Protein AF-A0A6G2JFI6-F1 (afdb_monomer)

Foldseek 3Di:
DVQLVVLVVQLVVQCVQPPRHPPDPSNVVSVVSNVVSCCVPPPPVVVVVVVVVVVVVVCVVCVVVVD

Structure (mmCIF, N/CA/C/O backbone):
data_AF-A0A6G2JFI6-F1
#
_entry.id   AF-A0A6G2JFI6-F1
#
loop_
_atom_site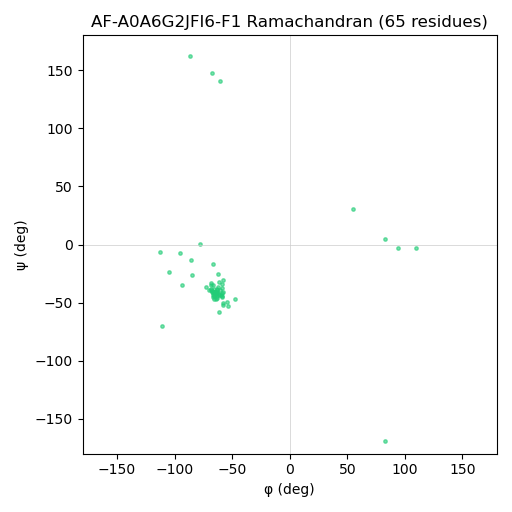.group_PDB
_atom_site.id
_atom_site.type_symbol
_atom_site.label_atom_id
_atom_site.label_alt_id
_atom_site.label_comp_id
_atom_sit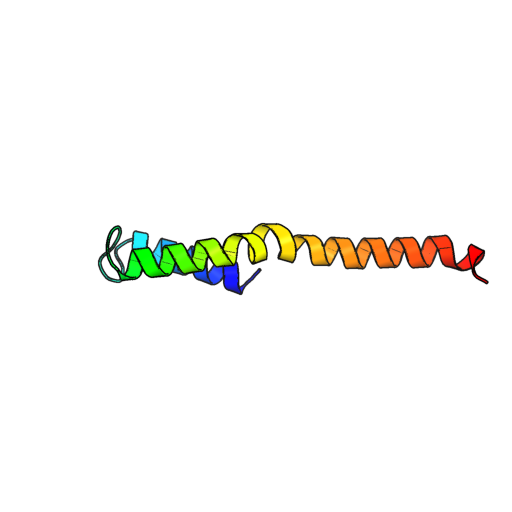e.label_asym_id
_atom_site.label_entity_id
_atom_site.label_seq_id
_atom_site.pdbx_PDB_ins_code
_atom_site.Cartn_x
_atom_site.Cartn_y
_atom_site.Cartn_z
_atom_site.occupancy
_atom_site.B_iso_or_equiv
_atom_site.auth_seq_id
_atom_site.auth_comp_id
_atom_site.auth_asym_id
_atom_site.auth_atom_id
_atom_site.pdbx_PDB_model_num
ATOM 1 N N . ALA A 1 1 ? -0.477 6.799 -2.836 1.00 76.88 1 ALA A N 1
ATOM 2 C CA . ALA A 1 1 ? 0.286 7.231 -1.645 1.00 76.88 1 ALA A CA 1
ATOM 3 C C . ALA A 1 1 ? -0.590 7.985 -0.643 1.00 76.88 1 ALA A C 1
ATOM 5 O O . ALA A 1 1 ? -0.951 7.383 0.357 1.00 76.88 1 ALA A O 1
ATOM 6 N N . ASN A 1 2 ? -1.004 9.231 -0.912 1.00 83.00 2 ASN A N 1
ATOM 7 C CA . ASN A 1 2 ? -1.701 10.065 0.087 1.00 83.00 2 ASN A CA 1
ATOM 8 C C . ASN A 1 2 ? -3.005 9.454 0.628 1.00 83.00 2 ASN A C 1
ATOM 10 O O . ASN A 1 2 ? -3.220 9.481 1.833 1.00 83.00 2 ASN A O 1
ATOM 14 N N . SER A 1 3 ? -3.834 8.843 -0.225 1.00 85.06 3 SER A N 1
ATOM 15 C CA . SER A 1 3 ? -5.082 8.201 0.220 1.00 85.06 3 SER A CA 1
ATOM 16 C C . SER A 1 3 ? -4.842 6.986 1.124 1.00 85.06 3 SER A C 1
ATOM 18 O O . SER A 1 3 ? -5.503 6.851 2.146 1.00 85.06 3 SER A O 1
ATOM 20 N N . GLY A 1 4 ? -3.848 6.144 0.808 1.00 86.38 4 GLY A N 1
ATOM 21 C CA . GLY A 1 4 ? -3.468 5.017 1.670 1.00 86.38 4 GLY A CA 1
ATOM 22 C C . GLY A 1 4 ? -2.882 5.479 3.007 1.00 86.38 4 GLY A C 1
ATOM 23 O O . GLY A 1 4 ? -3.208 4.925 4.046 1.00 86.38 4 GLY A O 1
ATOM 24 N N . GLY A 1 5 ? -2.084 6.553 3.004 1.00 87.44 5 GLY A N 1
ATOM 25 C CA . GLY A 1 5 ? -1.580 7.154 4.243 1.00 87.44 5 GLY A CA 1
ATOM 26 C C . GLY A 1 5 ? -2.685 7.786 5.098 1.00 87.44 5 GLY A C 1
ATOM 27 O O . GLY A 1 5 ? -2.636 7.717 6.322 1.00 87.44 5 GLY A O 1
ATOM 28 N N . ALA A 1 6 ? -3.706 8.372 4.468 1.00 91.12 6 ALA A N 1
ATOM 29 C CA . ALA A 1 6 ? -4.867 8.902 5.176 1.00 91.12 6 ALA A CA 1
ATOM 30 C C . ALA A 1 6 ? -5.684 7.788 5.851 1.00 91.12 6 ALA A C 1
ATOM 32 O O . ALA A 1 6 ? -6.096 7.966 6.995 1.00 91.12 6 ALA A O 1
ATOM 33 N N . TRP A 1 7 ? -5.872 6.639 5.191 1.00 89.50 7 TRP A N 1
ATOM 34 C CA . TRP A 1 7 ? -6.561 5.490 5.786 1.00 89.50 7 TRP A CA 1
ATOM 35 C C . TRP A 1 7 ? -5.779 4.844 6.940 1.00 89.50 7 TRP A C 1
ATOM 37 O O . TRP A 1 7 ? -6.383 4.594 7.983 1.00 89.50 7 TRP A O 1
ATOM 47 N N . ASP A 1 8 ? -4.454 4.689 6.832 1.00 90.56 8 ASP A N 1
ATOM 48 C CA . ASP A 1 8 ? -3.626 4.201 7.953 1.00 90.56 8 ASP A CA 1
AT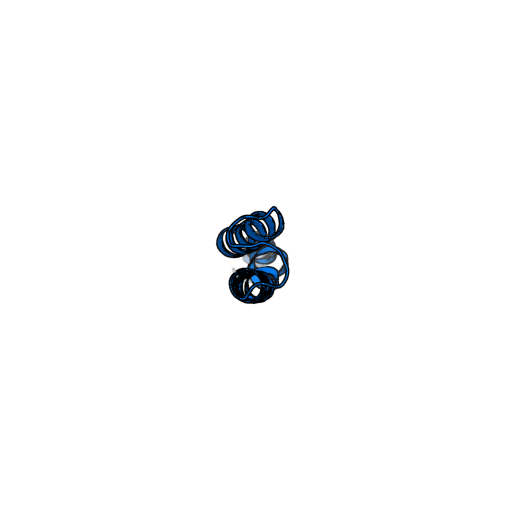OM 49 C C . ASP A 1 8 ? -3.693 5.152 9.160 1.00 90.56 8 ASP A C 1
ATOM 51 O O . ASP A 1 8 ? -3.863 4.729 10.307 1.00 90.56 8 ASP A O 1
ATOM 55 N N . ASN A 1 9 ? -3.631 6.464 8.912 1.00 92.44 9 ASN A N 1
ATOM 56 C CA . ASN A 1 9 ? -3.730 7.466 9.972 1.00 92.44 9 ASN A CA 1
ATOM 57 C C . ASN A 1 9 ? -5.128 7.515 10.600 1.00 92.44 9 ASN A C 1
ATOM 59 O O . ASN A 1 9 ? -5.240 7.660 11.816 1.00 92.44 9 ASN A O 1
ATOM 63 N N . ALA A 1 10 ? -6.191 7.356 9.808 1.00 91.44 10 ALA A N 1
ATOM 64 C CA . ALA A 1 10 ? -7.555 7.271 10.320 1.00 91.44 10 ALA A CA 1
ATOM 65 C C . ALA A 1 10 ? -7.746 6.030 11.208 1.00 91.44 10 ALA A C 1
ATOM 67 O O . ALA A 1 10 ? -8.307 6.139 12.300 1.00 91.44 10 ALA A O 1
ATOM 68 N N . LYS A 1 11 ? -7.207 4.873 10.800 1.00 92.50 11 LYS A N 1
ATOM 69 C CA . LYS A 1 11 ? -7.175 3.659 11.628 1.00 92.50 11 LYS A CA 1
ATOM 70 C C . LYS A 1 11 ? -6.439 3.921 12.942 1.00 92.50 11 LYS A C 1
ATOM 72 O O . LYS A 1 11 ? -7.012 3.699 14.002 1.00 92.50 11 LYS A O 1
ATOM 77 N N . LYS A 1 12 ? -5.219 4.469 12.899 1.00 92.62 12 LYS A N 1
ATOM 78 C CA . LYS A 1 12 ? -4.428 4.802 14.102 1.00 92.62 12 LYS A CA 1
ATOM 79 C C . LYS A 1 12 ? -5.139 5.788 15.033 1.00 92.62 12 LYS A C 1
ATOM 81 O O . LYS A 1 12 ? -5.056 5.644 16.249 1.00 92.62 12 LYS A O 1
ATOM 86 N N . TYR A 1 13 ? -5.856 6.763 14.479 1.00 92.62 13 TYR A N 1
ATOM 87 C CA . TYR A 1 13 ? -6.639 7.722 15.256 1.00 92.62 13 TYR A CA 1
ATOM 88 C C . TYR A 1 13 ? -7.783 7.044 16.023 1.0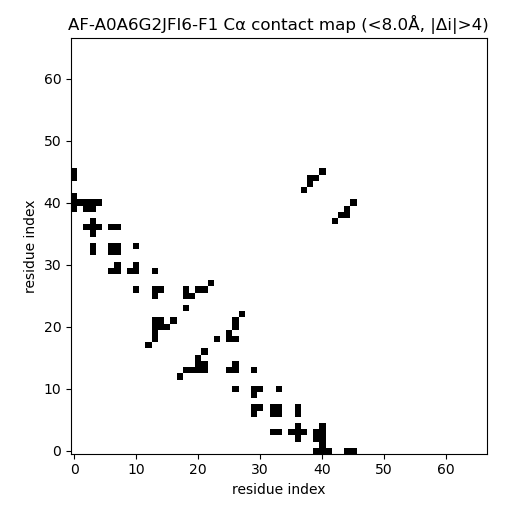0 92.62 13 TYR A C 1
ATOM 90 O O . TYR A 1 13 ? -7.975 7.309 17.210 1.00 92.62 13 TYR A O 1
ATOM 98 N N . ILE A 1 14 ? -8.491 6.111 15.381 1.00 91.81 14 ILE A N 1
ATOM 99 C CA . ILE A 1 14 ? -9.533 5.307 16.036 1.00 91.81 14 ILE A CA 1
ATOM 100 C C . ILE A 1 14 ? -8.910 4.364 17.071 1.00 91.81 14 ILE A C 1
ATOM 102 O O . ILE A 1 14 ? -9.410 4.244 18.184 1.00 91.81 14 ILE A O 1
ATOM 106 N N . GLU A 1 15 ? -7.763 3.756 16.769 1.00 91.00 15 GLU A N 1
ATOM 107 C CA . GLU A 1 15 ? -7.030 2.908 17.716 1.00 91.00 15 GLU A CA 1
ATOM 108 C C . GLU A 1 15 ? -6.544 3.651 18.968 1.00 91.00 15 GLU A C 1
ATOM 110 O O . GLU A 1 15 ? -6.397 3.024 20.017 1.00 91.00 15 GLU A O 1
ATOM 115 N N . ALA A 1 16 ? -6.341 4.968 18.878 1.00 92.94 16 ALA A N 1
ATOM 116 C CA . ALA A 1 16 ? -5.996 5.835 20.002 1.00 92.94 16 ALA A CA 1
ATOM 117 C C . ALA A 1 16 ? -7.197 6.190 20.907 1.00 92.94 16 ALA A C 1
ATOM 119 O O . ALA A 1 16 ? -7.027 6.905 21.893 1.00 92.94 16 ALA A O 1
ATOM 120 N N . GLY A 1 17 ? -8.400 5.692 20.599 1.00 84.69 17 GLY A N 1
ATOM 121 C CA . GLY A 1 17 ? -9.604 5.849 21.424 1.00 84.69 17 GLY A CA 1
ATOM 122 C C . GLY A 1 17 ? -10.664 6.781 20.837 1.00 84.69 17 GLY A C 1
ATOM 123 O O . GLY A 1 17 ? -11.752 6.897 21.404 1.00 84.69 17 GLY A O 1
ATOM 124 N N . ALA A 1 18 ? -10.402 7.417 19.692 1.00 86.19 18 ALA A N 1
ATOM 125 C CA . ALA A 1 18 ? -11.439 8.152 18.978 1.00 86.19 18 ALA A CA 1
ATOM 126 C C . ALA A 1 18 ? -12.494 7.184 18.414 1.00 86.19 18 ALA A C 1
ATOM 128 O O . ALA A 1 18 ? -12.187 6.052 18.050 1.00 86.19 18 ALA A O 1
ATOM 129 N N . HIS A 1 19 ? -13.752 7.623 18.344 1.00 86.56 19 HIS A N 1
ATOM 130 C CA . HIS A 1 19 ? -14.870 6.823 17.816 1.00 86.56 19 HIS A CA 1
ATOM 131 C C . HIS A 1 19 ? -15.059 5.444 18.483 1.00 86.56 19 HIS A C 1
ATOM 133 O O . HIS A 1 19 ? -15.544 4.507 17.856 1.00 86.56 19 HIS A O 1
ATOM 139 N N . GLY A 1 20 ? -14.712 5.332 19.769 1.00 84.69 20 GLY A N 1
ATOM 140 C CA . GLY A 1 20 ? -14.965 4.142 20.586 1.00 84.69 20 GLY A CA 1
ATOM 141 C C . GLY A 1 20 ? -13.814 3.135 20.641 1.00 84.69 20 GLY A C 1
ATOM 142 O O . GLY A 1 20 ? -13.895 2.182 21.409 1.00 84.69 20 GLY A O 1
ATOM 143 N N . GLY A 1 21 ? -12.715 3.364 19.917 1.00 87.38 21 GLY A N 1
ATOM 144 C CA . GLY A 1 21 ? -11.508 2.555 20.072 1.00 87.38 21 GLY A CA 1
ATOM 145 C C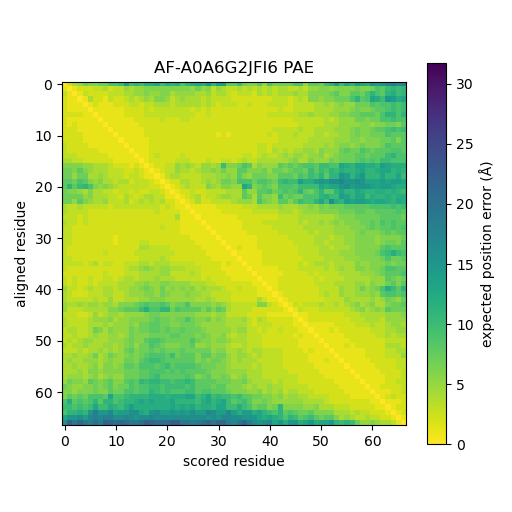 . GLY A 1 21 ? -11.518 1.234 19.301 1.00 87.38 21 GLY A C 1
ATOM 146 O O . GLY A 1 21 ? -12.361 0.979 18.436 1.00 87.38 21 GLY A O 1
ATOM 147 N N . LYS A 1 22 ? -10.535 0.382 19.617 1.00 88.12 22 LYS A N 1
ATOM 148 C CA . LYS A 1 22 ? -10.349 -0.938 18.993 1.00 88.12 22 LYS A CA 1
ATOM 149 C C . LYS A 1 22 ? -11.553 -1.852 19.220 1.00 88.12 22 LYS A C 1
ATOM 151 O O . LYS A 1 22 ? -12.094 -1.902 20.319 1.00 88.12 22 LYS A O 1
ATOM 156 N N . GLY A 1 23 ? -11.912 -2.623 18.193 1.00 88.62 23 GLY A N 1
ATOM 157 C CA . GLY A 1 23 ? -13.006 -3.600 18.259 1.00 88.62 23 GLY A CA 1
ATOM 158 C C . GLY A 1 23 ? -14.405 -3.020 18.038 1.00 88.62 23 GLY A C 1
ATOM 159 O O . GLY A 1 23 ? -15.383 -3.750 18.157 1.00 88.62 23 GLY A O 1
ATOM 160 N N . THR A 1 24 ? -14.510 -1.732 17.706 1.00 90.94 24 THR A N 1
ATOM 161 C CA . THR A 1 24 ? -15.764 -1.101 17.272 1.00 90.94 24 THR A CA 1
ATOM 162 C C . THR A 1 24 ? -15.983 -1.254 15.768 1.00 90.94 24 THR A C 1
ATOM 164 O O . THR A 1 24 ? -15.035 -1.459 15.008 1.00 90.94 24 THR A O 1
ATOM 167 N N . ASP A 1 25 ? -17.221 -1.061 15.312 1.00 92.62 25 ASP A N 1
ATOM 168 C CA . ASP A 1 25 ? -17.548 -1.055 13.878 1.00 92.62 25 ASP A CA 1
ATOM 169 C C . ASP A 1 25 ? -16.764 0.024 13.110 1.00 92.62 25 ASP A C 1
ATOM 171 O O . ASP A 1 25 ? -16.345 -0.189 11.971 1.00 92.62 25 ASP A O 1
ATOM 175 N N . ALA A 1 26 ? -16.492 1.165 13.756 1.00 90.56 26 ALA A N 1
ATOM 176 C CA . ALA A 1 26 ? -15.652 2.221 13.197 1.00 90.56 26 ALA A CA 1
ATOM 177 C C . ALA A 1 26 ? -14.201 1.752 12.991 1.00 90.56 26 ALA A C 1
ATOM 179 O O . ALA A 1 26 ? -13.599 2.040 11.954 1.00 90.56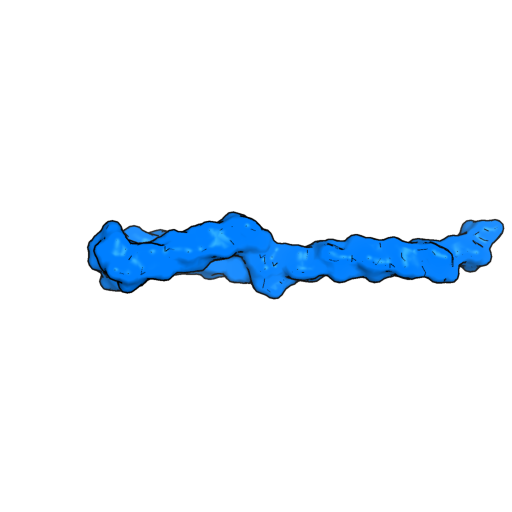 26 ALA A O 1
ATOM 180 N N . HIS A 1 27 ? -13.645 0.992 13.942 1.00 93.00 27 HIS A N 1
ATOM 181 C CA . HIS A 1 27 ? -12.312 0.395 13.809 1.00 93.00 27 HIS A CA 1
ATOM 182 C C . HIS A 1 27 ? -12.277 -0.650 12.694 1.00 93.00 27 HIS A C 1
ATOM 184 O O . HIS A 1 27 ? -11.378 -0.600 11.859 1.00 93.00 27 HIS A O 1
ATOM 190 N N . ALA A 1 28 ? -13.282 -1.527 12.612 1.00 93.31 28 ALA A N 1
ATOM 191 C CA . ALA A 1 28 ? -13.377 -2.520 11.544 1.00 93.31 28 ALA A CA 1
ATOM 192 C C . ALA A 1 28 ? -13.432 -1.865 10.151 1.00 93.31 28 ALA A C 1
ATOM 194 O O . ALA A 1 28 ? -12.699 -2.268 9.247 1.00 93.31 28 ALA A O 1
ATOM 195 N N . ALA A 1 29 ? -14.227 -0.803 9.985 1.00 92.62 29 ALA A N 1
ATOM 196 C CA . ALA A 1 29 ? -14.295 -0.053 8.732 1.00 92.62 29 ALA A CA 1
ATOM 197 C C . ALA A 1 29 ? -12.956 0.618 8.371 1.00 92.62 29 ALA A C 1
ATOM 199 O O . ALA A 1 29 ? -12.535 0.589 7.213 1.00 92.62 29 ALA A O 1
ATOM 200 N N . ALA A 1 30 ? -12.256 1.187 9.357 1.00 92.06 30 ALA A N 1
ATOM 201 C CA . ALA A 1 30 ? -10.953 1.809 9.139 1.00 92.06 30 ALA A CA 1
ATOM 202 C C . ALA A 1 30 ? -9.857 0.790 8.784 1.00 92.06 30 ALA A C 1
ATOM 204 O O . ALA A 1 30 ? -9.013 1.079 7.939 1.00 92.06 30 ALA A O 1
ATOM 205 N N . VAL A 1 31 ? -9.904 -0.417 9.359 1.00 93.19 31 VAL A N 1
ATOM 206 C CA . VAL A 1 31 ? -9.012 -1.532 8.994 1.00 93.19 31 VAL A CA 1
ATOM 207 C C . VAL A 1 31 ? -9.226 -1.954 7.540 1.00 93.19 31 VAL A C 1
ATOM 209 O O . VAL A 1 31 ? -8.251 -2.164 6.819 1.00 93.19 31 VAL A O 1
ATOM 212 N N . VAL A 1 32 ? -10.477 -2.027 7.069 1.00 94.25 32 VAL A N 1
ATOM 213 C CA . VAL A 1 32 ? -10.765 -2.330 5.654 1.00 94.25 32 VAL A CA 1
ATOM 214 C C . VAL A 1 32 ? -10.201 -1.240 4.737 1.00 94.25 32 VAL A C 1
ATOM 216 O O . VAL A 1 32 ? -9.558 -1.557 3.737 1.00 94.25 32 VAL A O 1
ATOM 219 N N . GLY A 1 33 ? -10.389 0.037 5.089 1.00 92.44 33 GLY A N 1
ATOM 220 C CA . GLY A 1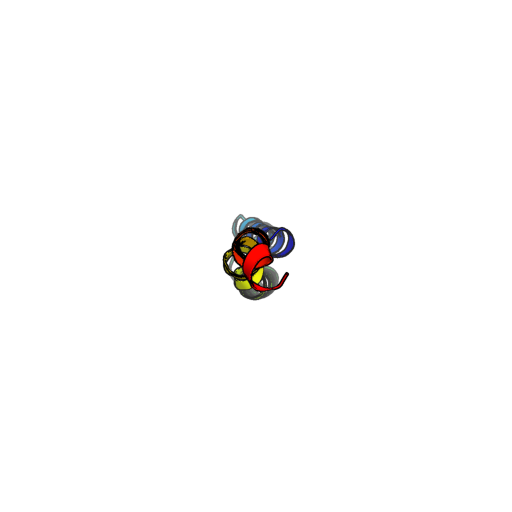 33 ? -9.835 1.161 4.327 1.00 92.44 33 GLY A CA 1
ATOM 221 C C . GLY A 1 33 ? -8.308 1.121 4.227 1.00 92.44 33 GLY A C 1
ATOM 222 O O . GLY A 1 33 ? -7.753 1.310 3.146 1.00 92.44 33 GLY A O 1
ATOM 223 N N . ASP A 1 34 ? -7.628 0.813 5.330 1.00 92.06 34 ASP A N 1
ATOM 224 C CA . ASP A 1 34 ? -6.169 0.684 5.365 1.00 92.06 34 ASP A CA 1
ATOM 225 C C . ASP A 1 34 ? -5.667 -0.512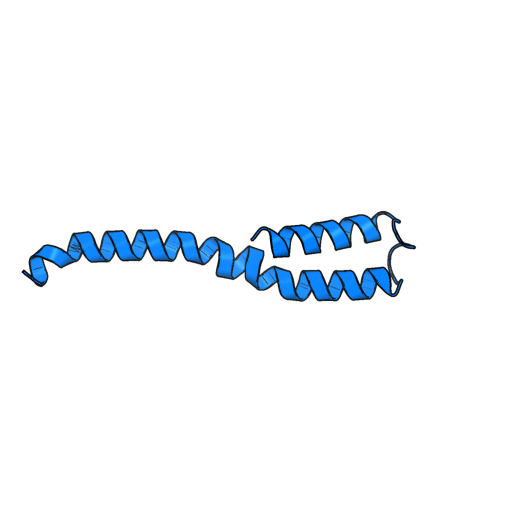 4.544 1.00 92.06 34 ASP A C 1
ATOM 227 O O . ASP A 1 34 ? -4.762 -0.366 3.727 1.00 92.06 34 ASP A O 1
ATOM 231 N N . THR A 1 35 ? -6.353 -1.656 4.636 1.00 92.81 35 THR A N 1
ATOM 232 C CA . THR A 1 35 ? -6.031 -2.860 3.849 1.00 92.81 35 THR A CA 1
ATOM 233 C C . THR A 1 35 ? -6.128 -2.598 2.343 1.00 92.81 35 THR A C 1
ATOM 235 O O . THR A 1 35 ? -5.299 -3.070 1.566 1.00 92.81 35 THR A O 1
ATOM 238 N N . ILE A 1 36 ? -7.129 -1.822 1.907 1.00 90.81 36 ILE A N 1
ATOM 239 C CA . ILE A 1 36 ? -7.223 -1.379 0.510 1.00 90.81 36 ILE A CA 1
ATOM 240 C C . ILE A 1 36 ? -6.102 -0.387 0.190 1.00 90.81 36 ILE A C 1
ATOM 242 O O . ILE A 1 36 ? -5.555 -0.427 -0.907 1.00 90.81 36 ILE A O 1
ATOM 246 N N . GLY A 1 37 ? -5.760 0.505 1.120 1.00 89.50 37 GLY A N 1
ATOM 247 C CA . GLY A 1 37 ? -4.753 1.550 0.955 1.00 89.50 37 GLY A CA 1
ATOM 248 C C . GLY A 1 37 ? -3.310 1.051 0.850 1.00 89.50 37 GLY A C 1
ATOM 249 O O . GLY A 1 37 ? -2.532 1.664 0.111 1.00 89.50 37 GLY A O 1
ATOM 250 N N . ASP A 1 38 ? -2.962 -0.041 1.531 1.00 92.19 38 ASP A N 1
ATOM 251 C CA . ASP A 1 38 ? -1.605 -0.599 1.629 1.00 92.19 38 ASP A CA 1
ATOM 252 C C . ASP A 1 38 ? -0.950 -0.839 0.251 1.00 92.19 38 ASP A C 1
ATOM 254 O O . ASP A 1 38 ? 0.097 -0.237 -0.025 1.00 92.19 38 ASP A O 1
ATOM 258 N N . PRO A 1 39 ? -1.576 -1.566 -0.702 1.00 91.25 39 PRO A N 1
ATOM 259 C CA . PRO A 1 39 ? -1.029 -1.716 -2.054 1.00 91.25 39 PRO A CA 1
ATOM 260 C C . PRO A 1 39 ? -0.806 -0.390 -2.803 1.00 91.25 39 PRO A C 1
ATOM 262 O O . PRO A 1 39 ? 0.097 -0.285 -3.640 1.00 91.25 39 PRO A O 1
ATOM 265 N N . PHE A 1 40 ? -1.610 0.645 -2.533 1.00 86.19 40 PHE A N 1
ATOM 266 C CA . PHE A 1 40 ? -1.504 1.948 -3.205 1.00 86.19 40 PHE A CA 1
ATOM 267 C C . PHE A 1 40 ? -0.471 2.884 -2.572 1.00 86.19 40 PHE A C 1
ATOM 269 O O . PHE A 1 40 ? 0.018 3.799 -3.255 1.00 86.19 40 PHE A O 1
ATOM 276 N N . LYS A 1 41 ? -0.162 2.733 -1.277 1.00 85.75 41 LYS A N 1
ATOM 277 C CA . LYS A 1 41 ? 0.878 3.536 -0.615 1.00 85.75 41 LYS A CA 1
ATOM 278 C C . LYS A 1 41 ? 2.249 2.872 -0.608 1.00 85.75 41 LYS A C 1
ATOM 280 O O . LYS A 1 41 ? 3.214 3.600 -0.814 1.00 85.75 41 LYS A O 1
ATOM 285 N N . ASP A 1 42 ? 2.325 1.549 -0.499 1.00 88.38 42 ASP A N 1
ATOM 286 C CA . ASP A 1 42 ? 3.602 0.859 -0.279 1.00 88.38 42 ASP A CA 1
ATOM 287 C C . ASP A 1 42 ? 4.130 0.148 -1.530 1.00 88.38 42 ASP A C 1
ATOM 289 O O . ASP A 1 42 ? 5.336 -0.041 -1.667 1.00 88.38 42 ASP A O 1
ATOM 293 N N . THR A 1 43 ? 3.261 -0.200 -2.485 1.00 88.44 43 THR A N 1
ATOM 294 C CA . THR A 1 43 ? 3.673 -0.906 -3.712 1.00 88.44 43 THR A CA 1
ATOM 295 C C . THR A 1 43 ? 3.551 -0.019 -4.947 1.00 88.44 43 THR A C 1
ATOM 297 O O . THR A 1 43 ? 4.549 0.422 -5.517 1.00 88.44 43 THR A O 1
ATOM 300 N N . SER A 1 44 ? 2.321 0.292 -5.354 1.00 88.12 44 SER A N 1
ATOM 301 C CA . SER A 1 44 ? 2.047 0.933 -6.647 1.00 88.12 44 SER A CA 1
ATOM 302 C C . SER A 1 44 ? 2.473 2.403 -6.672 1.00 88.12 44 SER A C 1
ATOM 304 O O . SER A 1 44 ? 2.964 2.900 -7.684 1.00 88.12 44 SER A O 1
ATOM 306 N N . GLY A 1 45 ? 2.309 3.106 -5.545 1.00 89.44 45 GLY A N 1
ATOM 307 C CA . GLY A 1 45 ? 2.682 4.515 -5.408 1.00 89.44 45 GLY A CA 1
ATOM 308 C C . GLY A 1 45 ? 4.182 4.759 -5.624 1.00 89.44 45 GLY A C 1
ATOM 309 O O . GLY A 1 45 ? 4.533 5.518 -6.529 1.00 89.44 45 GLY A O 1
ATOM 310 N N . PRO A 1 46 ? 5.075 4.115 -4.846 1.00 91.38 46 PRO A N 1
ATOM 311 C CA . PRO A 1 46 ? 6.521 4.254 -5.019 1.00 91.38 46 PRO A CA 1
ATOM 312 C C . PRO A 1 46 ? 7.021 3.751 -6.383 1.00 91.38 46 PRO A C 1
ATOM 314 O O . PRO A 1 46 ? 7.901 4.377 -6.980 1.00 91.38 46 PRO A O 1
ATOM 317 N N . ALA A 1 47 ? 6.432 2.670 -6.914 1.00 91.00 47 ALA A N 1
ATOM 318 C CA . ALA A 1 47 ? 6.833 2.079 -8.192 1.00 91.00 47 ALA A CA 1
ATOM 319 C C . ALA A 1 47 ? 6.666 3.034 -9.388 1.00 91.00 47 ALA A C 1
ATOM 321 O O . ALA A 1 47 ? 7.474 3.003 -10.317 1.00 91.00 47 ALA A O 1
ATOM 322 N N . MET A 1 48 ? 5.673 3.928 -9.354 1.00 92.62 48 MET A N 1
ATOM 323 C CA . MET A 1 48 ? 5.396 4.849 -10.462 1.00 92.62 48 MET A CA 1
ATOM 324 C C . MET A 1 48 ? 6.552 5.823 -10.739 1.00 92.62 48 MET A C 1
ATOM 326 O O . MET A 1 48 ? 6.886 6.094 -11.891 1.00 92.62 48 MET A O 1
ATOM 330 N N . ASN A 1 49 ? 7.217 6.318 -9.691 1.00 91.69 49 ASN A N 1
ATOM 331 C CA . ASN A 1 49 ? 8.367 7.215 -9.842 1.00 91.69 49 ASN A CA 1
ATOM 332 C C . ASN A 1 49 ? 9.551 6.506 -10.521 1.00 91.69 49 ASN A C 1
ATOM 334 O O . ASN A 1 49 ? 10.223 7.072 -11.384 1.00 91.69 49 ASN A O 1
ATOM 338 N N . ILE A 1 50 ? 9.792 5.248 -10.147 1.00 93.62 50 ILE A N 1
ATOM 339 C CA . ILE A 1 50 ? 10.861 4.436 -10.733 1.00 93.62 50 ILE A CA 1
ATOM 340 C C . ILE A 1 50 ? 10.547 4.146 -12.199 1.00 93.62 50 ILE A C 1
ATOM 342 O O . ILE A 1 50 ? 11.419 4.332 -13.045 1.00 93.62 50 ILE A O 1
ATOM 346 N N . LEU A 1 51 ? 9.305 3.768 -12.508 1.00 94.69 51 LEU A N 1
ATOM 347 C CA . LEU A 1 51 ? 8.866 3.500 -13.875 1.00 94.69 51 LEU A CA 1
ATOM 348 C C . LEU A 1 51 ? 9.150 4.690 -14.797 1.00 94.69 51 LEU A C 1
ATOM 350 O O . LEU A 1 51 ? 9.787 4.516 -15.832 1.00 94.69 51 LEU A O 1
ATOM 354 N N . ILE A 1 52 ? 8.764 5.906 -14.401 1.00 94.75 52 ILE A N 1
ATOM 355 C CA . ILE A 1 52 ? 8.986 7.114 -15.213 1.00 94.75 52 ILE A CA 1
ATOM 356 C C . ILE A 1 52 ? 10.484 7.370 -15.440 1.00 94.75 52 ILE A C 1
ATOM 358 O O . ILE A 1 52 ? 10.907 7.667 -16.562 1.00 94.75 52 ILE A O 1
ATOM 362 N N . LYS A 1 53 ? 11.311 7.222 -14.397 1.00 93.25 53 LYS A N 1
ATOM 363 C CA . LYS A 1 53 ? 12.762 7.439 -14.501 1.00 93.25 53 LYS A CA 1
ATOM 364 C C . LYS A 1 53 ? 13.431 6.413 -15.407 1.00 93.25 53 LYS A C 1
ATOM 366 O O . LYS A 1 53 ? 14.213 6.788 -16.276 1.00 93.25 53 LYS A O 1
ATOM 371 N N . VAL A 1 54 ? 13.108 5.134 -15.235 1.00 95.31 54 VAL A N 1
ATOM 372 C CA . VAL A 1 54 ? 13.693 4.054 -16.037 1.00 95.31 54 VAL A CA 1
ATOM 373 C C . VAL A 1 54 ? 13.243 4.163 -17.490 1.00 95.31 54 VAL A C 1
ATOM 375 O O . VAL A 1 54 ? 14.088 4.086 -18.374 1.00 95.31 54 VAL A O 1
ATOM 378 N N . MET A 1 55 ? 11.962 4.443 -17.754 1.00 96.06 55 MET A N 1
ATOM 379 C CA . MET A 1 55 ? 11.468 4.671 -19.119 1.00 96.06 55 MET A CA 1
ATOM 380 C C . MET A 1 55 ? 12.202 5.826 -19.809 1.00 96.06 55 MET A C 1
ATOM 382 O O . MET A 1 55 ? 12.572 5.707 -20.977 1.00 96.06 55 MET A O 1
ATOM 386 N N . THR A 1 56 ? 12.475 6.917 -19.085 1.00 95.38 56 THR A N 1
ATOM 387 C CA . THR A 1 56 ? 13.251 8.051 -19.615 1.00 95.38 56 THR A CA 1
ATOM 388 C C . THR A 1 56 ? 14.683 7.640 -19.962 1.00 95.38 56 THR A C 1
ATOM 390 O O . THR A 1 56 ? 15.163 7.951 -21.048 1.00 95.38 56 THR A O 1
ATOM 393 N N . ILE A 1 57 ? 15.359 6.903 -19.074 1.00 96.31 57 ILE A N 1
ATOM 394 C CA . ILE A 1 57 ? 16.735 6.434 -19.302 1.00 96.31 57 ILE A CA 1
ATOM 395 C C . ILE A 1 57 ? 16.793 5.469 -20.490 1.00 96.31 57 ILE A C 1
ATOM 397 O O . ILE A 1 57 ? 17.633 5.642 -21.366 1.00 96.31 57 ILE A O 1
ATOM 401 N N . VAL A 1 58 ? 15.886 4.489 -20.551 1.00 95.50 58 VAL A N 1
ATOM 402 C CA . VAL A 1 58 ? 15.803 3.539 -21.671 1.00 95.50 58 VAL A CA 1
ATOM 403 C C . VAL A 1 58 ? 15.578 4.293 -22.981 1.00 95.50 58 VAL A C 1
ATOM 405 O O . VAL A 1 58 ? 16.293 4.057 -23.948 1.00 95.50 58 VAL A O 1
ATOM 408 N N . SER A 1 59 ? 14.663 5.263 -23.002 1.00 95.19 59 SER A N 1
ATOM 409 C CA . SER A 1 59 ? 14.422 6.081 -24.196 1.00 95.19 59 SER A CA 1
ATOM 410 C C . SER A 1 59 ? 15.694 6.808 -24.642 1.00 95.19 59 SER A C 1
ATOM 412 O O . SER A 1 59 ? 16.093 6.685 -25.794 1.00 95.19 59 SER A O 1
ATOM 414 N N . LEU A 1 60 ? 16.386 7.501 -23.732 1.00 94.25 60 LEU A N 1
ATOM 415 C CA . LEU A 1 60 ? 17.604 8.251 -24.060 1.00 94.25 60 LEU A CA 1
ATOM 416 C C . LEU A 1 60 ? 18.756 7.361 -24.545 1.00 94.25 60 LEU A C 1
ATOM 418 O O . LEU A 1 60 ? 19.472 7.744 -25.465 1.00 94.25 60 LEU A O 1
ATOM 422 N N . VAL A 1 61 ? 18.935 6.182 -23.945 1.00 95.81 61 VAL A N 1
ATOM 423 C CA . VAL A 1 61 ? 20.014 5.251 -24.310 1.00 95.81 61 VAL A CA 1
ATOM 424 C C . VAL A 1 61 ? 19.781 4.633 -25.687 1.00 95.81 61 VAL A C 1
ATOM 426 O O . VAL A 1 61 ? 20.733 4.469 -26.446 1.00 95.81 61 VAL A O 1
ATOM 429 N N . PHE A 1 62 ? 18.534 4.298 -26.023 1.00 95.81 62 PHE A N 1
ATOM 430 C CA . PHE A 1 62 ? 18.221 3.571 -27.254 1.00 95.81 62 PHE A CA 1
ATOM 431 C C . PHE A 1 62 ? 17.819 4.464 -28.438 1.00 95.81 62 PHE A C 1
ATOM 433 O O . PHE A 1 62 ? 17.735 3.957 -29.552 1.00 95.81 62 PHE A O 1
ATOM 440 N N . VAL A 1 63 ? 17.633 5.778 -28.254 1.00 95.25 63 VAL A N 1
ATOM 441 C CA . VAL A 1 63 ? 17.343 6.724 -29.354 1.00 95.25 63 VAL A CA 1
ATOM 442 C C . VAL A 1 63 ? 18.282 6.563 -30.567 1.00 95.25 63 VAL A C 1
ATOM 444 O O . VAL A 1 63 ? 17.761 6.466 -31.676 1.00 95.25 63 VAL A O 1
ATOM 447 N N . PRO A 1 64 ? 19.621 6.458 -30.418 1.00 93.38 64 PRO A N 1
ATOM 448 C CA . PRO A 1 64 ? 20.525 6.292 -31.561 1.00 93.38 64 PRO A CA 1
ATOM 449 C C . PRO A 1 64 ? 20.382 4.963 -32.315 1.00 93.38 64 PRO A C 1
ATOM 451 O O . PRO A 1 64 ? 20.901 4.844 -33.413 1.00 93.38 64 PRO A O 1
ATOM 454 N N . ALA A 1 65 ? 19.735 3.952 -31.726 1.00 92.81 65 ALA A N 1
ATOM 455 C CA . ALA A 1 65 ? 19.501 2.663 -32.379 1.00 92.81 65 ALA A CA 1
ATOM 456 C C . ALA A 1 65 ? 18.224 2.652 -33.241 1.00 92.81 65 ALA A C 1
ATOM 458 O O . ALA A 1 65 ? 18.019 1.714 -34.010 1.00 92.81 65 ALA A O 1
ATOM 459 N N . PHE A 1 66 ? 17.357 3.661 -33.089 1.00 87.94 66 PHE A N 1
ATOM 460 C CA . PHE A 1 66 ? 16.080 3.789 -33.802 1.00 87.94 66 PHE A CA 1
ATOM 461 C C . PHE A 1 66 ? 16.035 4.972 -34.788 1.00 87.94 66 PHE A C 1
ATOM 463 O O . PHE A 1 66 ? 15.041 5.113 -35.503 1.00 87.94 66 PHE A O 1
ATOM 470 N N . LEU A 1 67 ? 17.077 5.811 -34.805 1.00 76.81 67 LEU A N 1
ATOM 471 C CA . LEU A 1 67 ? 17.343 6.846 -35.815 1.00 76.81 67 LEU A CA 1
ATOM 472 C C . LEU A 1 67 ? 18.270 6.293 -36.900 1.00 76.81 67 LEU A C 1
ATOM 474 O O . LEU A 1 67 ? 18.063 6.671 -38.073 1.00 76.81 67 LEU A O 1
#

Sequence (67 aa):
ANSGGAWDNAKKYIEAGAHGGKGTDAHAAAVVGDTIGDPFKDTSGPAMNILIKVMTIVSLVFVPAFL

Secondary structure (DSSP, 8-state):
-HHHHHHHHHHHHHHTTGGG-TTSHHHHHHHHHHHHHHIIIIIHHHHHHHHHHHHHHHHHHHHHHH-

Radius of 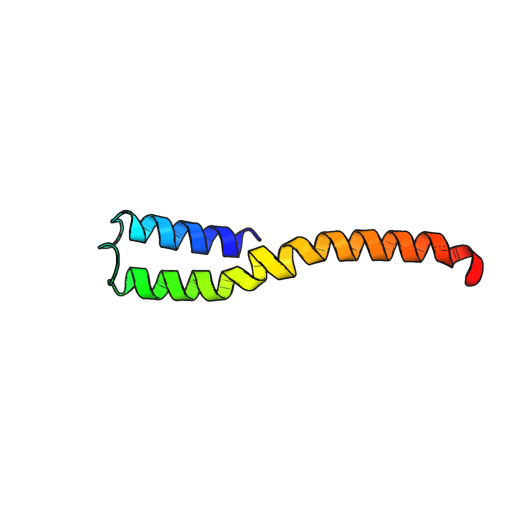gyration: 19.49 Å; Cα contacts (8 Å, |Δi|>4): 57; chains: 1; bounding box: 38×14×57 Å

Mean predicted aligned error: 4.81 Å

Solvent-accessible surface area (backbone atoms only — not comparable to full-atom values): 3536 Å² total; per-residue (Å²): 60,71,69,19,51,49,25,45,49,52,29,52,46,21,58,73,48,44,83,74,11,70,90,28,74,60,32,54,53,25,49,53,46,21,64,64,15,45,56,39,35,73,46,56,40,60,48,51,61,52,51,56,53,50,54,52,50,52,49,68,71,47,46,79,80,79,110

pLDDT: mean 90.78, std 4.01, range [76.81, 96.31]